Protein AF-A0AAD9K396-F1 (afdb_monomer_lite)

pLDDT: mean 89.03, std 10.52, range [45.25, 97.44]

Structure (mmCIF, N/CA/C/O backbone):
data_AF-A0AAD9K396-F1
#
_entry.id   AF-A0AAD9K396-F1
#
loop_
_atom_site.group_PDB
_atom_site.id
_atom_site.type_symbol
_atom_site.label_atom_id
_atom_site.label_alt_id
_atom_site.label_comp_id
_atom_site.label_asym_id
_atom_site.label_entity_id
_atom_site.label_seq_id
_atom_site.pdbx_PDB_ins_code
_atom_site.Cartn_x
_atom_site.Cartn_y
_atom_site.Cartn_z
_atom_site.occupancy
_atom_site.B_iso_or_equiv
_atom_site.auth_seq_id
_atom_site.auth_comp_id
_atom_site.auth_asym_id
_atom_site.auth_atom_id
_atom_site.pdbx_PDB_model_num
ATOM 1 N N . MET A 1 1 ? 18.123 -11.356 16.210 1.00 62.03 1 MET A N 1
ATOM 2 C CA . MET A 1 1 ? 17.360 -10.261 15.554 1.00 62.03 1 MET A CA 1
ATOM 3 C C . MET A 1 1 ? 16.167 -10.852 14.781 1.00 62.03 1 MET A C 1
ATOM 5 O O . MET A 1 1 ? 16.395 -11.603 13.845 1.00 62.03 1 MET A O 1
ATOM 9 N N . LYS A 1 2 ? 14.902 -10.565 15.139 1.00 87.44 2 LYS A N 1
ATOM 10 C CA . LYS A 1 2 ? 13.704 -11.157 14.485 1.00 87.44 2 LYS A CA 1
ATOM 11 C C . LYS A 1 2 ? 13.348 -10.459 13.154 1.00 87.44 2 LYS A C 1
ATOM 13 O O . LYS A 1 2 ? 12.393 -9.686 13.078 1.00 87.44 2 LYS A O 1
ATOM 18 N N . ILE A 1 3 ? 14.156 -10.677 12.109 1.00 93.69 3 ILE A N 1
ATOM 19 C CA . ILE A 1 3 ? 13.995 -10.033 10.786 1.00 93.69 3 ILE A CA 1
ATOM 20 C C . ILE A 1 3 ? 12.622 -10.342 10.172 1.00 93.69 3 ILE A C 1
ATOM 22 O O . ILE A 1 3 ? 11.937 -9.416 9.732 1.00 93.69 3 ILE A O 1
ATOM 26 N N . ALA A 1 4 ? 12.201 -11.610 10.209 1.00 95.00 4 ALA A N 1
ATOM 27 C CA . ALA A 1 4 ? 10.919 -12.052 9.663 1.00 95.00 4 ALA A CA 1
ATOM 28 C C . ALA A 1 4 ? 9.730 -11.313 10.301 1.00 95.00 4 ALA A C 1
ATOM 30 O O . ALA A 1 4 ? 8.885 -10.778 9.588 1.00 95.00 4 ALA A O 1
ATOM 31 N N . THR A 1 5 ? 9.716 -11.170 11.632 1.00 95.62 5 THR A N 1
ATOM 32 C CA . THR A 1 5 ? 8.656 -10.448 12.360 1.00 95.62 5 THR A CA 1
ATOM 33 C C . THR A 1 5 ? 8.536 -8.994 11.905 1.00 95.62 5 THR A C 1
ATOM 35 O O . THR A 1 5 ? 7.436 -8.505 11.662 1.00 95.62 5 THR A O 1
ATOM 38 N N . ARG A 1 6 ? 9.661 -8.294 11.715 1.00 94.50 6 ARG A N 1
ATOM 39 C CA . ARG A 1 6 ? 9.631 -6.905 11.228 1.00 94.50 6 ARG A CA 1
ATOM 40 C C . ARG A 1 6 ? 9.159 -6.799 9.784 1.00 94.50 6 ARG A C 1
ATOM 42 O O . ARG A 1 6 ? 8.433 -5.868 9.445 1.00 94.50 6 ARG A O 1
ATOM 49 N N . GLN A 1 7 ? 9.587 -7.718 8.920 1.00 94.81 7 GLN A N 1
ATOM 50 C CA . GLN A 1 7 ? 9.113 -7.761 7.536 1.00 94.81 7 GLN A CA 1
ATOM 51 C C . GLN A 1 7 ? 7.605 -8.015 7.484 1.00 94.81 7 GLN A C 1
ATOM 53 O O . GLN A 1 7 ? 6.913 -7.347 6.715 1.00 94.81 7 GLN A O 1
ATOM 58 N N . TYR A 1 8 ? 7.105 -8.912 8.338 1.00 96.19 8 TYR A N 1
ATOM 59 C CA . TYR A 1 8 ? 5.686 -9.216 8.466 1.00 96.19 8 TYR A CA 1
ATOM 60 C C . TYR A 1 8 ? 4.878 -7.991 8.906 1.00 96.19 8 TYR A C 1
ATOM 62 O O . TYR A 1 8 ? 3.986 -7.571 8.171 1.00 96.19 8 TYR A O 1
ATOM 70 N N . ALA A 1 9 ? 5.273 -7.325 9.996 1.00 95.25 9 ALA A N 1
ATOM 71 C CA . ALA A 1 9 ? 4.611 -6.103 10.464 1.00 95.25 9 ALA A CA 1
ATOM 72 C C . ALA A 1 9 ? 4.577 -5.001 9.381 1.00 95.25 9 ALA A C 1
ATOM 74 O O . ALA A 1 9 ? 3.545 -4.382 9.119 1.00 95.25 9 ALA A O 1
ATOM 75 N N . ARG A 1 10 ? 5.686 -4.803 8.651 1.00 95.25 10 ARG A N 1
ATOM 76 C CA . ARG A 1 10 ? 5.744 -3.862 7.514 1.00 95.25 10 ARG A CA 1
ATOM 77 C C . ARG A 1 10 ? 4.847 -4.272 6.347 1.00 95.25 10 ARG A C 1
ATOM 79 O O . ARG A 1 10 ? 4.423 -3.413 5.574 1.00 95.25 10 ARG A O 1
ATOM 86 N N . LYS A 1 11 ? 4.622 -5.571 6.145 1.00 95.31 11 LYS A N 1
ATOM 87 C CA . LYS A 1 11 ? 3.727 -6.086 5.103 1.00 95.31 11 LYS A CA 1
ATOM 88 C C . LYS A 1 11 ? 2.268 -5.871 5.499 1.00 95.31 11 LYS A C 1
ATOM 90 O O . LYS A 1 11 ? 1.513 -5.396 4.660 1.00 95.31 11 LYS A O 1
ATOM 95 N N . GLN A 1 12 ? 1.914 -6.111 6.764 1.00 95.38 12 GLN A N 1
ATOM 96 C CA . GLN A 1 12 ? 0.578 -5.839 7.303 1.00 95.38 12 GLN A CA 1
ATOM 97 C C . GLN A 1 12 ? 0.208 -4.362 7.154 1.00 95.38 12 GLN A C 1
ATOM 99 O O . GLN A 1 12 ? -0.806 -4.061 6.535 1.00 95.38 12 GLN A O 1
ATOM 104 N N . LYS A 1 13 ? 1.071 -3.435 7.600 1.00 93.19 13 LYS A N 1
ATOM 105 C CA . LYS A 1 13 ? 0.813 -1.991 7.454 1.00 93.19 13 LYS A CA 1
ATOM 106 C C . LYS A 1 13 ? 0.579 -1.592 5.992 1.00 93.19 13 LYS A C 1
ATOM 108 O O . LYS A 1 13 ? -0.386 -0.901 5.686 1.00 93.19 13 LYS A O 1
ATOM 113 N N . ARG A 1 14 ? 1.428 -2.071 5.072 1.00 92.38 14 ARG A N 1
ATOM 114 C CA . ARG A 1 14 ? 1.264 -1.817 3.628 1.00 92.38 14 ARG A CA 1
ATOM 115 C C . ARG A 1 14 ? -0.038 -2.393 3.076 1.00 92.38 14 ARG A C 1
ATOM 117 O O . ARG A 1 14 ? -0.686 -1.732 2.274 1.00 92.38 14 ARG A O 1
ATOM 124 N N . TRP A 1 15 ? -0.412 -3.600 3.494 1.00 92.00 15 TRP A N 1
ATOM 125 C CA . TRP A 1 15 ? -1.647 -4.241 3.053 1.00 92.00 15 TRP A CA 1
ATOM 126 C C . TRP A 1 15 ? -2.886 -3.496 3.556 1.00 92.00 15 TRP A C 1
ATOM 128 O O . TRP A 1 15 ? -3.760 -3.220 2.745 1.00 92.00 15 TRP A O 1
ATOM 138 N N . ILE A 1 16 ? -2.929 -3.099 4.836 1.00 90.88 16 ILE A N 1
ATOM 139 C CA . ILE A 1 16 ? -4.041 -2.328 5.423 1.00 90.88 16 ILE A CA 1
ATOM 140 C C . ILE A 1 16 ? -4.244 -1.029 4.638 1.00 90.88 16 ILE A C 1
ATOM 142 O O . ILE A 1 16 ? -5.328 -0.787 4.113 1.00 90.88 16 ILE A O 1
ATOM 146 N N . VAL A 1 17 ? -3.176 -0.244 4.461 1.00 89.88 17 VAL A N 1
ATOM 147 C CA . VAL A 1 17 ? -3.233 1.008 3.690 1.00 89.88 17 VAL A CA 1
ATOM 148 C C . VAL A 1 17 ? -3.696 0.744 2.254 1.00 89.88 17 VAL A C 1
ATOM 150 O O . VAL A 1 17 ? -4.601 1.405 1.759 1.00 89.88 17 VAL A O 1
ATOM 153 N N . SER A 1 18 ? -3.130 -0.256 1.575 1.00 88.06 18 SER A N 1
ATOM 154 C CA . SER A 1 18 ? -3.506 -0.547 0.188 1.00 88.06 18 SER A CA 1
ATOM 155 C C . SER A 1 18 ? -4.944 -1.054 0.040 1.00 88.06 18 SER A C 1
ATOM 157 O O . SER A 1 18 ? -5.573 -0.799 -0.985 1.00 88.06 18 SER A O 1
ATOM 159 N N . ARG A 1 19 ? -5.446 -1.817 1.016 1.00 87.44 19 ARG A N 1
ATOM 160 C CA . ARG A 1 19 ? -6.758 -2.470 0.969 1.00 87.44 19 ARG A CA 1
ATOM 161 C C . ARG A 1 19 ? -7.886 -1.509 1.303 1.00 87.44 19 ARG A C 1
ATOM 163 O O . ARG A 1 19 ? -8.927 -1.610 0.653 1.00 87.44 19 ARG A O 1
ATOM 170 N N . PHE A 1 20 ? -7.673 -0.652 2.303 1.00 88.75 20 PHE A N 1
ATOM 171 C CA . PHE A 1 20 ? -8.709 0.219 2.846 1.00 88.75 20 PHE A CA 1
ATOM 172 C C . PHE A 1 20 ? -8.555 1.690 2.437 1.00 88.75 20 PHE A C 1
ATOM 174 O O . PHE A 1 20 ? -9.556 2.353 2.231 1.00 88.75 20 PHE A O 1
ATOM 181 N N . LEU A 1 21 ? -7.335 2.206 2.256 1.00 88.56 21 LEU A N 1
ATOM 182 C CA . LEU A 1 21 ? -7.139 3.627 1.926 1.00 88.56 21 LEU A CA 1
ATOM 183 C C . LEU A 1 21 ? -6.861 3.885 0.443 1.00 88.56 21 LEU A C 1
ATOM 185 O O . LEU A 1 21 ? -6.957 5.022 0.019 1.00 88.56 21 LEU A O 1
ATOM 189 N N . LYS A 1 22 ? -6.488 2.870 -0.352 1.00 83.75 22 LYS A N 1
ATOM 190 C CA . LYS A 1 22 ? -6.082 3.046 -1.770 1.00 83.75 22 LYS A CA 1
ATOM 191 C C . LYS A 1 22 ? -6.946 2.301 -2.778 1.00 83.75 22 LYS A C 1
ATOM 193 O O . LYS A 1 22 ? -6.653 2.312 -3.975 1.00 83.75 22 LYS A O 1
ATOM 198 N N . ARG A 1 23 ? -7.951 1.547 -2.336 1.00 73.00 23 ARG A N 1
ATOM 199 C CA . ARG A 1 23 ? -8.727 0.706 -3.251 1.00 73.00 23 ARG A CA 1
ATOM 200 C C . ARG A 1 23 ? -9.810 1.535 -3.935 1.00 73.00 23 ARG A C 1
ATOM 202 O O . ARG A 1 23 ? -10.563 2.235 -3.277 1.00 73.00 23 ARG A O 1
ATOM 209 N N . ARG A 1 24 ? -9.922 1.389 -5.258 1.00 61.47 24 ARG A N 1
ATOM 210 C CA . ARG A 1 24 ? -11.052 1.910 -6.034 1.00 61.47 24 A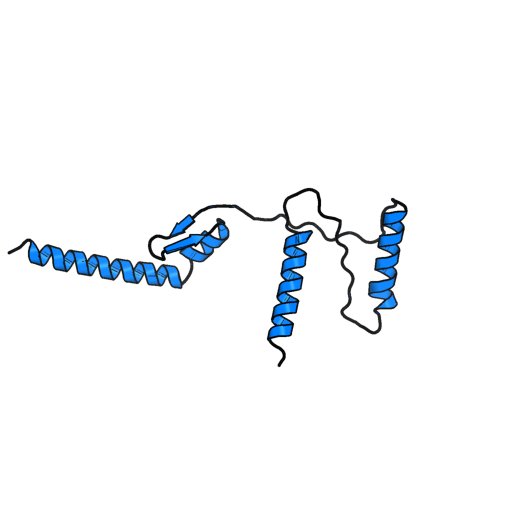RG A CA 1
ATOM 211 C C . ARG A 1 24 ? -12.286 1.032 -5.797 1.00 61.47 24 ARG A C 1
ATOM 213 O O . ARG A 1 24 ? -12.221 -0.178 -6.018 1.00 61.47 24 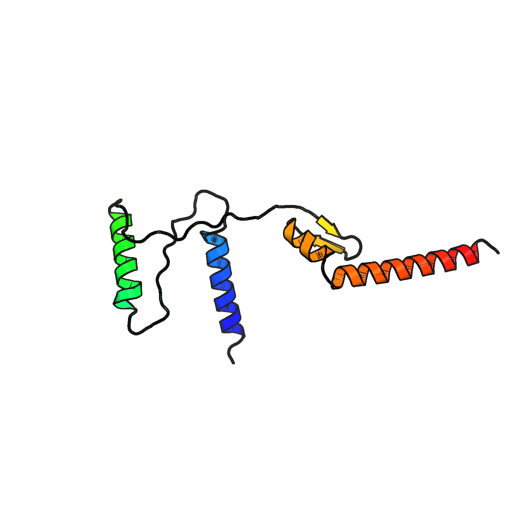ARG A O 1
ATOM 220 N N . GLY A 1 25 ? -13.380 1.636 -5.337 1.00 62.78 25 GLY A N 1
ATOM 221 C CA . GLY A 1 25 ? -14.681 0.987 -5.143 1.00 62.78 25 GLY A CA 1
ATOM 222 C C . GLY A 1 25 ? -15.366 1.411 -3.841 1.00 62.78 25 GLY A C 1
ATOM 223 O O . GLY A 1 25 ? -14.719 1.490 -2.804 1.00 62.78 25 GLY A O 1
ATOM 224 N N . GLY A 1 26 ? -16.676 1.660 -3.897 1.00 65.56 26 GLY A N 1
ATOM 225 C CA . GLY A 1 26 ? -17.453 2.294 -2.820 1.00 65.56 26 GLY A CA 1
ATOM 226 C C . GLY A 1 26 ? -17.845 1.411 -1.631 1.00 65.56 26 GLY A C 1
ATOM 227 O O . GLY A 1 26 ? -18.687 1.821 -0.846 1.00 65.56 26 GLY A O 1
ATOM 228 N N . ASN A 1 27 ? -17.277 0.210 -1.483 1.00 74.19 27 ASN A N 1
ATOM 229 C CA . ASN A 1 27 ? -17.599 -0.693 -0.369 1.00 74.19 27 ASN A CA 1
ATOM 230 C C . ASN A 1 27 ? -16.390 -0.902 0.551 1.00 74.19 27 ASN A C 1
ATOM 232 O O . ASN A 1 27 ? -15.893 -2.019 0.728 1.00 74.19 27 ASN A O 1
ATOM 236 N N . VAL A 1 28 ? -15.850 0.204 1.056 1.00 82.81 28 VAL A N 1
ATOM 237 C CA . VAL A 1 28 ? -14.768 0.198 2.037 1.00 82.81 28 VAL A CA 1
ATOM 238 C C . VAL A 1 28 ? -15.231 1.005 3.246 1.00 82.81 28 VAL A C 1
ATOM 240 O O . VAL A 1 28 ? -15.632 2.154 3.065 1.00 82.81 28 VAL A O 1
ATOM 243 N N . PRO A 1 29 ? -15.214 0.427 4.459 1.00 85.00 29 PRO A N 1
ATOM 244 C CA . PRO A 1 29 ? -15.635 1.153 5.646 1.00 85.00 29 PRO A CA 1
ATOM 245 C C . PRO A 1 29 ? -14.659 2.299 5.955 1.00 85.00 29 PRO A C 1
ATOM 247 O O . PRO A 1 29 ? -13.463 2.171 5.661 1.00 85.00 29 PRO A O 1
ATOM 250 N N . PRO A 1 30 ? -15.132 3.386 6.589 1.00 88.19 30 PRO A N 1
ATOM 251 C CA . PRO A 1 30 ? -14.256 4.411 7.141 1.00 88.19 30 PRO A CA 1
ATOM 252 C C . PRO A 1 30 ? -13.227 3.782 8.088 1.00 88.19 30 PRO A C 1
ATOM 254 O O . PRO A 1 30 ? -13.562 2.938 8.920 1.00 88.19 30 PRO A O 1
ATOM 257 N N . VAL A 1 31 ? -11.960 4.170 7.950 1.00 91.31 31 VAL A N 1
ATOM 258 C CA . VAL A 1 31 ? -10.870 3.659 8.790 1.00 91.31 31 VAL A CA 1
ATOM 259 C C . VAL A 1 31 ? -10.436 4.747 9.745 1.00 91.31 31 VAL A C 1
ATOM 261 O O . VAL A 1 31 ? -10.025 5.806 9.298 1.00 91.31 31 VAL A O 1
ATOM 264 N N . TYR A 1 32 ? -10.438 4.470 11.041 1.00 93.00 32 TYR A N 1
ATOM 265 C CA . TYR A 1 32 ? -9.967 5.404 12.060 1.00 93.00 32 TYR A CA 1
ATOM 266 C C . TYR A 1 32 ? -8.594 4.971 12.572 1.00 93.00 32 TYR A C 1
ATOM 268 O O . TYR A 1 32 ? -8.349 3.782 12.793 1.00 93.00 32 TYR A O 1
ATOM 276 N N . ALA A 1 33 ? -7.682 5.928 12.733 1.00 92.44 33 ALA A N 1
ATOM 277 C CA . ALA A 1 33 ? -6.389 5.678 13.356 1.00 92.44 33 ALA A CA 1
ATOM 278 C C . ALA A 1 33 ? -6.474 5.902 14.866 1.00 92.44 33 ALA A C 1
ATOM 280 O O . ALA A 1 33 ? -7.048 6.886 15.319 1.00 92.44 33 ALA A O 1
ATOM 281 N N . VAL A 1 34 ? -5.842 5.007 15.617 1.00 92.38 34 VAL A N 1
ATOM 282 C CA . VAL A 1 34 ? -5.627 5.103 17.065 1.00 92.38 34 VAL A CA 1
ATOM 283 C C . VAL A 1 34 ? -4.137 4.907 17.334 1.00 92.38 34 VAL A C 1
ATOM 285 O O . VAL A 1 34 ? -3.495 4.092 16.658 1.00 92.38 34 VAL A O 1
ATOM 288 N N . ASP A 1 35 ? -3.565 5.668 18.268 1.00 90.06 35 ASP A N 1
ATOM 289 C CA . ASP A 1 35 ? -2.135 5.578 18.576 1.00 90.06 35 ASP A CA 1
ATOM 290 C C . ASP A 1 35 ? -1.882 4.523 19.655 1.00 90.06 35 ASP A C 1
ATOM 292 O O . ASP A 1 35 ? -2.209 4.698 20.820 1.00 90.06 35 ASP A O 1
ATOM 296 N N . GLY A 1 36 ? -1.302 3.395 19.243 1.00 90.69 36 GLY A N 1
ATOM 297 C CA . GLY A 1 36 ? -0.921 2.297 20.134 1.00 90.69 36 GLY A CA 1
ATOM 298 C C . GLY A 1 36 ? 0.567 2.267 20.485 1.00 90.69 36 GLY A C 1
ATOM 299 O O . GLY A 1 36 ? 1.079 1.194 20.814 1.00 90.69 36 GLY A O 1
ATOM 300 N N . SER A 1 37 ? 1.294 3.377 20.323 1.00 92.44 37 SER A N 1
ATOM 301 C CA . SER A 1 37 ? 2.746 3.419 20.539 1.00 92.44 37 SER A CA 1
ATOM 302 C C . SER A 1 37 ? 3.125 3.256 22.014 1.00 92.44 37 SER A C 1
ATOM 304 O O . SER A 1 37 ? 4.074 2.527 22.321 1.00 92.44 37 SER A O 1
ATOM 306 N N . ASP A 1 38 ? 2.371 3.884 22.921 1.00 94.00 38 ASP A N 1
ATOM 307 C CA . ASP A 1 38 ? 2.567 3.788 24.367 1.00 94.00 38 ASP A CA 1
ATOM 308 C C . ASP A 1 38 ? 1.566 2.809 25.000 1.00 94.00 38 ASP A C 1
ATOM 310 O O . ASP A 1 38 ? 0.353 3.005 24.994 1.00 94.00 38 ASP A O 1
ATOM 314 N N . LYS A 1 39 ? 2.086 1.729 25.589 1.00 92.88 39 LYS A N 1
ATOM 315 C CA . LYS A 1 39 ? 1.258 0.704 26.241 1.00 92.88 39 LYS A CA 1
ATOM 316 C C . LYS A 1 39 ? 0.630 1.189 27.542 1.00 92.88 39 LYS A C 1
ATOM 318 O O . LYS A 1 39 ? -0.407 0.662 27.933 1.00 92.88 39 LYS A O 1
ATOM 323 N N . SER A 1 40 ? 1.274 2.131 28.229 1.00 96.12 40 SER A N 1
ATOM 324 C CA . SER A 1 40 ? 0.800 2.626 29.523 1.00 96.12 40 SER A CA 1
ATOM 325 C C . SER A 1 40 ? -0.465 3.470 29.380 1.00 96.12 40 SER A C 1
ATOM 327 O O . SER A 1 40 ? -1.313 3.445 30.265 1.00 96.12 40 SER A O 1
ATOM 329 N N . ARG A 1 41 ? -0.626 4.126 28.224 1.00 94.25 41 ARG A N 1
ATOM 330 C CA . ARG A 1 41 ? -1.739 5.026 27.891 1.00 94.25 41 ARG A CA 1
ATOM 331 C C . ARG A 1 41 ? -2.771 4.390 26.958 1.00 94.25 41 ARG A C 1
ATOM 333 O O . ARG A 1 41 ? -3.595 5.075 26.364 1.00 94.25 41 ARG A O 1
ATOM 340 N N . TRP A 1 42 ? -2.751 3.061 26.826 1.00 94.69 42 TRP A N 1
ATOM 341 C CA . TRP A 1 42 ? -3.648 2.314 25.936 1.00 94.69 42 TRP A CA 1
ATOM 342 C C . TRP A 1 42 ? -5.131 2.597 26.202 1.00 94.69 42 TRP A C 1
ATOM 344 O O . TRP A 1 42 ? -5.941 2.661 25.274 1.00 94.69 42 TRP A O 1
ATOM 354 N N . LYS A 1 43 ? -5.502 2.738 27.479 1.00 94.69 43 LYS A N 1
ATOM 355 C CA . LYS A 1 43 ? -6.894 2.961 27.860 1.00 94.69 43 LYS A CA 1
ATOM 356 C C . LYS A 1 43 ? -7.388 4.298 27.308 1.00 94.69 43 LYS A C 1
ATOM 358 O O . LYS A 1 43 ? -8.467 4.344 26.725 1.00 94.69 43 LYS A O 1
ATOM 363 N N . GLU A 1 44 ? -6.584 5.344 27.446 1.00 94.62 44 GLU A N 1
ATOM 364 C CA . GLU A 1 44 ? -6.919 6.707 27.048 1.00 94.62 44 GLU A CA 1
ATOM 365 C C . GLU A 1 44 ? -6.731 6.948 25.542 1.00 94.62 44 GLU A C 1
ATOM 367 O O . GLU A 1 44 ? -7.560 7.611 24.931 1.00 94.62 44 GLU A O 1
ATOM 372 N N . GLU A 1 45 ? -5.672 6.413 24.927 1.00 93.00 45 GLU A N 1
ATOM 373 C CA . GLU A 1 45 ? -5.305 6.717 23.530 1.00 93.00 45 GLU A CA 1
ATOM 374 C C . GLU A 1 45 ? -5.880 5.738 22.499 1.00 93.00 45 GLU A C 1
ATOM 376 O O . GLU A 1 45 ? -5.927 6.052 21.307 1.00 93.00 45 GLU A O 1
ATOM 381 N N . VAL A 1 46 ? -6.337 4.558 22.933 1.00 94.81 46 VAL A N 1
ATOM 382 C CA . VAL A 1 46 ? -6.869 3.531 22.025 1.00 94.81 46 VAL A CA 1
ATOM 383 C C . VAL A 1 46 ? -8.270 3.088 22.406 1.00 94.81 46 VAL A C 1
ATOM 385 O O . VAL A 1 46 ? -9.173 3.155 21.574 1.00 94.81 46 VAL A O 1
ATOM 388 N N . PHE A 1 47 ? -8.468 2.625 23.641 1.00 95.44 47 PHE A N 1
ATOM 389 C CA . PHE A 1 47 ? -9.742 2.022 24.033 1.00 95.44 47 PHE A CA 1
ATOM 390 C C . PHE A 1 47 ? -10.885 3.041 24.068 1.00 95.44 47 PHE A C 1
ATOM 392 O O . PHE A 1 47 ? -11.923 2.797 23.456 1.00 95.44 47 PHE A O 1
ATOM 399 N N . VAL A 1 48 ? -10.696 4.176 24.751 1.00 94.38 48 VAL A N 1
ATOM 400 C CA . VAL A 1 48 ? -11.719 5.230 24.843 1.00 94.38 48 VAL A CA 1
ATOM 401 C C . VAL A 1 48 ? -12.103 5.762 23.451 1.00 94.38 48 VAL A C 1
ATOM 403 O O . VAL A 1 48 ? -13.284 5.651 23.115 1.00 94.38 48 VAL A O 1
ATOM 406 N N . PRO A 1 49 ? -11.157 6.194 22.588 1.00 94.75 49 PRO A N 1
ATOM 407 C CA . PRO A 1 49 ? -11.485 6.637 21.233 1.00 94.75 49 PRO A CA 1
ATOM 408 C C . PRO A 1 49 ? -12.228 5.581 20.410 1.00 94.75 49 PRO A C 1
ATOM 410 O O . PRO A 1 49 ? -13.209 5.889 19.739 1.00 94.75 49 PRO A O 1
ATOM 413 N N . ALA A 1 50 ? -11.804 4.314 20.473 1.00 94.50 50 ALA A N 1
ATOM 414 C CA . ALA A 1 50 ? -12.447 3.240 19.717 1.00 94.50 50 ALA A CA 1
ATOM 415 C C . ALA A 1 50 ? -13.900 2.995 20.162 1.00 94.50 50 ALA A C 1
ATOM 417 O O . ALA A 1 50 ? -14.775 2.790 19.318 1.00 94.50 50 ALA A O 1
ATOM 418 N N . CYS A 1 51 ? -14.164 3.034 21.470 1.00 95.25 51 CYS A N 1
ATOM 419 C CA . CYS A 1 51 ? -15.513 2.903 22.018 1.00 95.25 51 CYS A CA 1
ATOM 420 C C . CYS A 1 51 ? -16.412 4.076 21.611 1.00 95.25 51 CYS A C 1
ATOM 422 O O . CYS A 1 51 ? -17.559 3.847 21.235 1.00 95.25 51 CYS A O 1
ATOM 424 N N . GLU A 1 52 ? -15.902 5.308 21.645 1.00 94.62 52 GLU A N 1
ATOM 425 C CA . GLU A 1 52 ? -16.655 6.496 21.226 1.00 94.62 52 GLU A CA 1
ATOM 426 C C . GLU A 1 52 ? -17.002 6.452 19.735 1.00 94.62 52 GLU A C 1
ATOM 428 O O . GLU A 1 52 ? -18.160 6.652 19.370 1.00 94.62 52 GLU A O 1
ATOM 433 N N . ILE A 1 53 ? -16.043 6.086 18.877 1.00 94.38 53 ILE A N 1
ATOM 434 C CA . ILE A 1 53 ? -16.279 5.897 17.437 1.00 94.38 53 ILE A CA 1
ATOM 435 C C . ILE A 1 53 ? -17.385 4.861 17.198 1.00 94.38 53 ILE A C 1
ATOM 437 O O . ILE A 1 53 ? -18.300 5.101 16.410 1.00 94.38 53 ILE A O 1
ATOM 441 N N . LEU A 1 54 ? -17.323 3.711 17.879 1.00 94.06 54 LEU A N 1
ATOM 442 C CA . LEU A 1 54 ? -18.329 2.654 17.741 1.00 94.06 54 LEU A CA 1
ATOM 443 C C . LEU A 1 54 ? -19.703 3.089 18.246 1.00 94.06 54 LEU A C 1
ATOM 445 O O . LEU A 1 54 ? -20.708 2.779 17.608 1.00 94.06 54 LEU A O 1
ATOM 449 N N . LYS A 1 55 ? -19.753 3.812 19.367 1.00 95.12 55 LYS A N 1
ATOM 450 C CA . LYS A 1 55 ? -20.997 4.343 19.920 1.00 95.12 55 LYS A CA 1
ATOM 451 C C . LYS A 1 55 ? -21.675 5.275 18.918 1.00 95.12 55 LYS A C 1
ATOM 453 O O . LYS A 1 55 ? -22.825 5.038 18.560 1.00 95.12 55 LYS A O 1
ATOM 458 N N . HIS A 1 56 ? -20.938 6.252 18.392 1.00 94.00 56 HIS A N 1
ATOM 459 C CA . HIS A 1 56 ? -21.466 7.180 17.396 1.00 94.00 56 HIS A CA 1
ATOM 460 C C . HIS A 1 56 ? -21.901 6.477 16.106 1.00 94.00 56 HIS A C 1
ATOM 462 O O . HIS A 1 56 ? -22.940 6.826 15.548 1.00 94.00 56 HIS A O 1
ATOM 468 N N . TYR A 1 57 ? -21.163 5.447 15.675 1.00 91.62 57 TYR A N 1
ATOM 469 C CA . TYR A 1 57 ? -21.524 4.628 14.518 1.00 91.62 57 TYR A CA 1
ATOM 470 C C . TYR A 1 57 ? -22.851 3.878 14.711 1.00 91.62 57 TYR A C 1
ATOM 472 O O . TYR A 1 57 ? -23.676 3.860 13.801 1.00 91.62 57 TYR A O 1
ATOM 480 N N . ILE A 1 58 ? -23.075 3.280 15.887 1.00 94.19 58 ILE A N 1
ATOM 481 C CA . ILE A 1 58 ? -24.325 2.570 16.212 1.00 94.19 58 ILE A CA 1
ATOM 482 C C . ILE A 1 58 ? -25.500 3.551 16.325 1.00 94.19 58 ILE A C 1
ATOM 484 O O . ILE A 1 58 ? -26.598 3.250 15.865 1.00 94.19 58 ILE A O 1
ATOM 488 N N . GLU A 1 59 ? -25.267 4.722 16.919 1.00 94.56 59 GLU A N 1
ATOM 489 C CA . GLU A 1 59 ? -26.277 5.772 17.110 1.00 94.56 59 GLU A CA 1
ATOM 490 C C . GLU A 1 59 ? -26.577 6.563 15.820 1.00 94.56 59 GLU A C 1
ATOM 492 O O . GLU A 1 59 ? -27.544 7.319 15.775 1.00 94.56 59 GLU A O 1
ATOM 497 N N . GLY A 1 60 ? -25.775 6.394 14.761 1.00 90.44 60 GLY A N 1
ATOM 498 C CA . GLY A 1 60 ? -25.920 7.131 13.500 1.00 90.44 60 GLY A CA 1
ATOM 499 C C . GLY A 1 60 ? -25.539 8.614 13.599 1.00 90.44 60 GLY A C 1
ATOM 500 O O . GLY A 1 60 ? -25.939 9.411 12.754 1.00 90.44 60 GLY A O 1
ATOM 501 N N . THR A 1 61 ? -24.785 8.988 14.632 1.00 91.62 61 THR A N 1
ATOM 502 C CA . THR A 1 61 ? -24.313 10.360 14.882 1.00 91.62 61 THR A CA 1
ATOM 503 C C . THR A 1 61 ? -22.889 10.570 14.364 1.00 91.62 61 THR A C 1
ATOM 505 O O . THR A 1 61 ? -22.135 9.612 14.186 1.00 91.62 61 THR A O 1
ATOM 508 N N . GLU A 1 62 ? -22.489 11.823 14.141 1.00 87.69 62 GLU A N 1
ATOM 509 C CA . GLU A 1 62 ? -21.110 12.137 13.761 1.00 87.69 62 GLU A CA 1
ATOM 510 C C . GLU A 1 62 ? -20.137 11.884 14.921 1.00 87.69 62 GLU A C 1
ATOM 512 O O . GLU A 1 62 ? -20.348 12.328 16.048 1.00 87.69 62 GLU A O 1
ATOM 517 N N . SER A 1 63 ? -19.052 11.166 14.627 1.00 88.81 63 SER A N 1
ATOM 518 C CA . SER A 1 63 ? -17.969 10.915 15.579 1.00 88.81 63 SER A CA 1
ATOM 519 C C . SER A 1 63 ? -17.061 12.150 15.706 1.00 88.81 63 SER A C 1
ATOM 521 O O . SER A 1 63 ? -16.719 12.750 14.684 1.00 88.81 63 SER A O 1
ATOM 523 N N . PRO A 1 64 ? -16.570 12.489 16.917 1.00 88.94 64 PRO A N 1
ATOM 524 C CA . PRO A 1 64 ? -15.588 13.560 17.110 1.00 88.94 64 PRO A CA 1
ATOM 525 C C . PRO A 1 64 ? -14.233 13.234 16.462 1.00 88.94 64 PRO A C 1
ATOM 527 O O . PRO A 1 64 ? -13.447 14.129 16.151 1.00 88.94 64 PRO A O 1
ATOM 530 N N . TYR A 1 65 ? -13.957 11.950 16.222 1.00 91.12 65 TYR A N 1
ATOM 531 C CA . TYR A 1 65 ? -12.783 11.490 15.490 1.00 91.12 65 TYR A CA 1
ATOM 532 C C . TYR A 1 65 ? -13.070 11.428 13.999 1.00 91.12 65 TYR A C 1
ATOM 534 O O . TYR A 1 65 ? -14.106 10.909 13.582 1.00 91.12 65 TYR A O 1
ATOM 542 N N . GLN A 1 66 ? -12.109 11.896 13.206 1.00 90.62 66 GLN A N 1
ATOM 543 C CA . GLN A 1 66 ? -12.180 11.871 11.751 1.00 90.62 66 GLN A CA 1
ATOM 544 C C . GLN A 1 66 ? -11.578 10.573 11.198 1.00 90.62 66 GLN A C 1
ATOM 546 O O . GLN A 1 66 ? -10.522 10.133 11.671 1.00 90.62 66 GLN A O 1
ATOM 551 N N . PRO A 1 67 ? -12.214 9.948 10.193 1.00 91.75 67 PRO A N 1
ATOM 552 C CA . PRO A 1 67 ? -11.615 8.823 9.502 1.00 91.75 67 PRO A CA 1
ATOM 553 C C . PRO A 1 67 ? -10.375 9.279 8.726 1.00 91.75 67 PRO A C 1
ATOM 555 O O . PRO A 1 67 ? -10.251 10.426 8.297 1.00 91.75 67 PRO A O 1
ATOM 558 N N . LEU A 1 68 ? -9.447 8.351 8.522 1.00 90.94 68 LEU A N 1
ATOM 559 C CA . LEU A 1 68 ? -8.284 8.550 7.678 1.00 90.94 68 LEU A CA 1
ATOM 560 C C . LEU A 1 68 ? -8.723 8.897 6.251 1.00 90.94 68 LEU A C 1
ATOM 562 O O . LEU A 1 68 ? -9.606 8.227 5.701 1.00 90.94 68 LEU A O 1
ATOM 566 N N . PRO A 1 69 ? -8.073 9.890 5.622 1.00 87.88 69 PRO A N 1
ATOM 567 C CA . PRO A 1 69 ? -8.370 10.237 4.247 1.00 87.88 69 PRO A CA 1
ATOM 568 C C . PRO A 1 69 ? -8.059 9.049 3.337 1.00 87.88 69 PRO A C 1
ATOM 570 O O . PRO A 1 69 ? -7.042 8.363 3.485 1.00 87.88 69 PRO A O 1
ATOM 573 N N . THR A 1 70 ? -8.944 8.819 2.372 1.00 85.19 70 THR A N 1
ATOM 574 C CA . THR A 1 70 ? -8.660 7.885 1.283 1.00 85.19 70 THR A CA 1
ATOM 575 C C . THR A 1 70 ? -7.588 8.518 0.400 1.00 85.19 70 THR A C 1
ATOM 577 O O . THR A 1 70 ? -7.708 9.672 -0.004 1.00 85.19 70 THR A O 1
ATOM 580 N N . GLU A 1 71 ? -6.518 7.782 0.116 1.00 80.31 71 GLU A N 1
ATOM 581 C CA . GLU A 1 71 ? -5.494 8.212 -0.827 1.00 80.31 71 GLU A CA 1
ATOM 582 C C . GLU A 1 71 ? -5.953 7.872 -2.247 1.00 80.31 71 GLU A C 1
ATOM 584 O O . GLU A 1 71 ? -6.267 6.715 -2.557 1.00 80.31 71 GLU A O 1
ATOM 589 N N . GLU A 1 72 ? -5.929 8.860 -3.141 1.00 71.88 72 GLU A N 1
ATOM 590 C CA . GLU A 1 72 ? -6.117 8.591 -4.560 1.00 71.88 72 GLU A CA 1
ATOM 591 C C . GLU A 1 72 ? -5.035 7.632 -5.055 1.00 71.88 72 GLU A C 1
ATOM 593 O O . GLU A 1 72 ? -3.824 7.838 -4.930 1.00 71.88 72 GLU A O 1
ATOM 598 N N . SER A 1 73 ? -5.493 6.517 -5.610 1.00 71.12 73 SER A N 1
ATOM 599 C CA . SER A 1 73 ? -4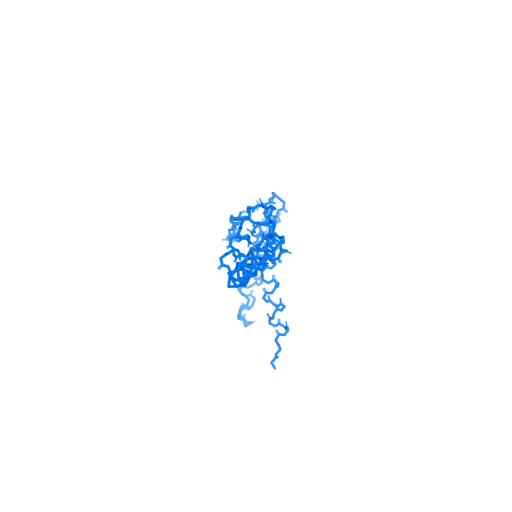.602 5.531 -6.185 1.00 71.12 73 SER A CA 1
ATOM 600 C C . SER A 1 73 ? -4.199 5.968 -7.585 1.00 71.12 73 SER A C 1
ATOM 602 O O . SER A 1 73 ? -5.009 5.894 -8.509 1.00 71.12 73 SER A O 1
ATOM 604 N N . ASN A 1 74 ? -2.920 6.316 -7.762 1.00 72.94 74 ASN A N 1
ATOM 605 C CA . ASN A 1 74 ? -2.262 6.484 -9.072 1.00 72.94 74 ASN A CA 1
ATOM 606 C C . ASN A 1 74 ? -2.051 5.132 -9.788 1.00 72.94 74 ASN A C 1
ATOM 608 O O . ASN A 1 74 ? -1.006 4.871 -10.389 1.00 72.94 74 ASN A O 1
ATOM 612 N N . TYR A 1 75 ? -2.998 4.208 -9.628 1.00 80.56 75 TYR A N 1
ATOM 613 C CA . TYR A 1 75 ? -2.983 2.915 -10.284 1.00 80.56 75 TYR A CA 1
ATOM 614 C C . TYR A 1 75 ? -3.462 3.087 -11.723 1.00 80.56 75 TYR A C 1
ATOM 616 O O . TYR A 1 75 ? -4.658 3.199 -11.995 1.00 80.56 75 TYR A O 1
ATOM 624 N N . GLU A 1 76 ? -2.496 3.090 -12.633 1.00 88.38 76 GLU A N 1
ATOM 625 C CA . GLU A 1 76 ? -2.713 3.110 -14.074 1.00 88.38 76 GLU A CA 1
ATOM 626 C C . GLU A 1 76 ? -2.405 1.716 -14.638 1.00 88.38 76 GLU A C 1
ATOM 628 O O . GLU A 1 76 ? -1.222 1.351 -14.750 1.00 88.38 76 GLU A O 1
ATOM 633 N N . PRO A 1 77 ? -3.438 0.900 -14.933 1.00 89.12 77 PRO A N 1
ATOM 634 C CA . PRO A 1 77 ? -3.240 -0.424 -15.501 1.00 89.12 77 PRO A CA 1
ATOM 635 C C . PRO A 1 77 ? -2.666 -0.295 -16.912 1.00 89.12 77 PRO A C 1
ATOM 637 O O . PRO A 1 77 ? -3.174 0.458 -17.737 1.00 89.12 77 PRO A O 1
ATOM 640 N N . ALA A 1 78 ? -1.604 -1.041 -17.193 1.00 93.06 78 ALA A N 1
ATOM 641 C CA . ALA A 1 78 ? -1.018 -1.119 -18.522 1.00 93.06 78 ALA A CA 1
ATOM 642 C C . ALA A 1 78 ? -0.262 -2.433 -18.677 1.00 93.06 78 ALA A C 1
ATOM 644 O O . ALA A 1 78 ? 0.671 -2.715 -17.925 1.00 93.06 78 ALA A O 1
ATOM 645 N N . TYR A 1 79 ? -0.637 -3.215 -19.681 1.00 96.88 79 TYR A N 1
ATOM 646 C CA . TYR A 1 79 ? 0.085 -4.426 -20.031 1.00 96.88 79 TYR A CA 1
ATOM 647 C C . TYR A 1 79 ? 1.278 -4.058 -20.915 1.00 96.88 79 TYR A C 1
ATOM 649 O O . TYR A 1 79 ? 1.106 -3.711 -22.079 1.00 96.88 79 TYR A O 1
ATOM 657 N N . ASN A 1 80 ? 2.489 -4.122 -20.363 1.00 96.31 80 ASN A N 1
ATOM 658 C CA . ASN A 1 80 ? 3.716 -3.870 -21.118 1.00 96.31 80 ASN A CA 1
ATOM 659 C C . ASN A 1 80 ? 4.631 -5.089 -21.049 1.00 96.31 80 ASN A C 1
ATOM 661 O O . ASN A 1 80 ? 4.864 -5.633 -19.967 1.00 96.31 80 ASN A O 1
ATOM 665 N N . LYS A 1 81 ? 5.192 -5.483 -22.193 1.00 97.38 81 LYS A N 1
ATOM 666 C CA . LYS A 1 81 ? 6.191 -6.547 -22.300 1.00 97.38 81 LYS A CA 1
ATOM 667 C C . LYS A 1 81 ? 7.510 -5.953 -22.782 1.00 97.38 81 LYS A C 1
ATOM 669 O O . LYS A 1 81 ? 7.548 -5.229 -23.768 1.00 97.38 81 LYS A O 1
ATOM 674 N N . CYS A 1 82 ? 8.601 -6.265 -22.088 1.00 97.25 82 CYS A N 1
ATOM 675 C CA . CYS A 1 82 ? 9.948 -5.960 -22.556 1.00 97.25 82 CYS A CA 1
ATOM 676 C C . CYS A 1 82 ? 10.541 -7.192 -23.231 1.00 97.25 82 CYS A C 1
ATOM 678 O O . CYS A 1 82 ? 10.858 -8.161 -22.540 1.00 97.25 82 CYS A O 1
ATOM 680 N N . ASP A 1 83 ? 10.778 -7.132 -24.538 1.00 95.88 83 ASP A N 1
ATOM 681 C CA . ASP A 1 83 ? 11.343 -8.265 -25.281 1.00 95.88 83 ASP A CA 1
ATOM 682 C C . ASP A 1 83 ? 12.822 -8.519 -24.949 1.00 95.88 83 ASP A C 1
ATOM 684 O O . ASP A 1 83 ? 13.267 -9.660 -24.908 1.00 95.88 83 ASP A O 1
ATOM 688 N N . ILE A 1 84 ? 13.576 -7.478 -24.576 1.00 95.00 84 ILE A N 1
ATOM 689 C CA . ILE A 1 84 ? 15.005 -7.588 -24.220 1.00 95.00 84 ILE A CA 1
ATOM 690 C C . ILE A 1 84 ? 15.209 -8.315 -22.880 1.00 95.00 84 ILE A C 1
ATOM 692 O O . ILE A 1 84 ? 16.231 -8.964 -22.654 1.00 95.00 84 ILE A O 1
ATOM 696 N N . CYS A 1 85 ? 14.273 -8.154 -21.942 1.00 95.31 85 CYS A N 1
ATOM 697 C CA . CYS A 1 85 ? 14.346 -8.756 -20.608 1.00 95.31 85 CYS A CA 1
ATOM 698 C C . CYS A 1 85 ? 13.369 -9.920 -20.410 1.00 95.31 85 CYS A C 1
ATOM 700 O O . CYS A 1 85 ? 13.451 -10.577 -19.374 1.00 95.31 85 CYS A O 1
ATOM 702 N N . ASN A 1 86 ? 12.451 -10.140 -21.356 1.00 94.88 86 ASN A N 1
ATOM 703 C CA . ASN A 1 86 ? 11.301 -11.035 -21.251 1.00 94.88 86 ASN A CA 1
ATOM 704 C C . ASN A 1 86 ? 10.501 -10.841 -19.944 1.00 94.88 86 ASN A C 1
ATOM 706 O O . ASN A 1 86 ? 10.172 -11.795 -19.241 1.00 94.88 86 ASN A O 1
ATOM 710 N N . VAL A 1 87 ? 10.242 -9.579 -19.581 1.00 95.25 87 VAL A N 1
ATOM 711 C CA . VAL A 1 87 ? 9.481 -9.198 -18.377 1.00 95.25 87 VAL A CA 1
ATOM 712 C C . VAL A 1 87 ? 8.159 -8.576 -18.797 1.00 95.25 87 VAL A C 1
ATOM 714 O O . VAL A 1 87 ? 8.143 -7.696 -19.656 1.00 95.25 87 VAL A O 1
ATOM 717 N N . VAL A 1 88 ? 7.074 -8.997 -18.149 1.00 96.75 88 VAL A N 1
ATOM 718 C CA . VAL A 1 88 ? 5.744 -8.394 -18.278 1.00 96.75 88 VAL A CA 1
ATOM 719 C C . VAL A 1 88 ? 5.445 -7.573 -17.026 1.00 96.75 88 VAL A C 1
ATOM 721 O O . VAL A 1 88 ? 5.670 -8.032 -15.907 1.00 96.75 88 VAL A O 1
ATOM 724 N N . THR A 1 89 ? 4.943 -6.358 -17.213 1.00 96.12 89 THR A N 1
ATOM 725 C CA . THR A 1 89 ? 4.467 -5.465 -16.147 1.00 96.12 89 THR A CA 1
ATOM 726 C C . THR A 1 89 ? 3.006 -5.112 -16.390 1.00 96.12 89 THR A C 1
ATOM 728 O O . THR A 1 89 ? 2.602 -5.010 -17.548 1.00 96.12 89 THR A O 1
ATOM 731 N N . LEU A 1 90 ? 2.235 -4.909 -15.319 1.00 94.94 90 LEU A N 1
ATOM 732 C CA . LEU A 1 90 ? 0.783 -4.691 -15.393 1.00 94.94 90 LEU A CA 1
ATOM 733 C C . LEU A 1 90 ? 0.371 -3.244 -15.105 1.00 94.94 90 LEU A C 1
ATOM 735 O O . LEU A 1 90 ? -0.816 -2.920 -15.144 1.00 94.94 90 LEU A O 1
ATOM 739 N N . THR A 1 91 ? 1.331 -2.367 -14.819 1.00 93.31 91 THR A N 1
ATOM 740 C CA . THR A 1 91 ? 1.082 -0.944 -14.580 1.00 93.31 91 THR A CA 1
ATOM 741 C C . THR A 1 91 ? 2.091 -0.062 -15.303 1.00 93.31 91 THR A C 1
ATOM 743 O O . THR A 1 91 ? 3.250 -0.443 -15.500 1.00 93.31 91 THR A O 1
ATOM 746 N N . VAL A 1 92 ? 1.676 1.166 -15.636 1.00 94.12 92 VAL A N 1
ATOM 747 C CA . VAL A 1 92 ? 2.556 2.186 -16.238 1.00 94.12 92 VAL A CA 1
ATOM 748 C C . VAL A 1 92 ? 3.755 2.462 -15.331 1.00 94.12 92 VAL A C 1
ATOM 750 O O . VAL A 1 92 ? 4.899 2.541 -15.783 1.00 94.12 92 VAL A O 1
ATOM 753 N N . ARG A 1 93 ? 3.520 2.552 -14.019 1.00 93.56 93 ARG A N 1
ATOM 754 C CA . ARG A 1 93 ? 4.574 2.802 -13.033 1.00 93.56 93 ARG A CA 1
ATOM 755 C C . ARG A 1 93 ? 5.627 1.693 -13.015 1.00 93.56 93 ARG A C 1
ATOM 757 O O . ARG A 1 93 ? 6.820 1.995 -13.005 1.00 93.56 93 ARG A O 1
ATOM 764 N N . GLU A 1 94 ? 5.210 0.429 -12.993 1.00 94.94 94 GLU A N 1
ATOM 765 C CA . GLU A 1 94 ? 6.136 -0.710 -13.021 1.00 94.94 94 GLU A CA 1
ATOM 766 C C . GLU A 1 94 ? 6.955 -0.729 -14.309 1.00 94.94 94 GLU A C 1
ATOM 768 O O . GLU A 1 94 ? 8.169 -0.934 -14.252 1.00 94.94 94 GLU A O 1
ATOM 773 N N . TRP A 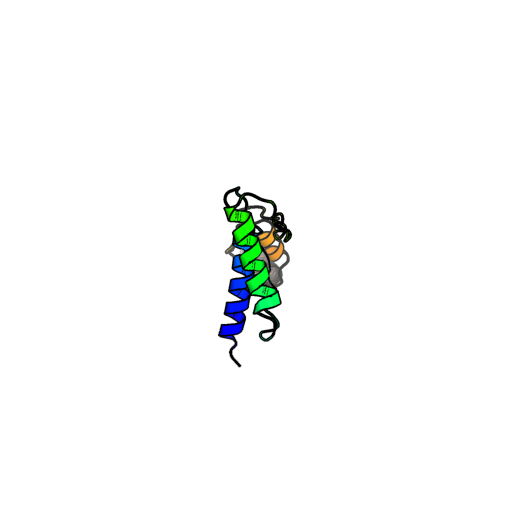1 95 ? 6.319 -0.439 -15.447 1.00 96.88 95 TRP A N 1
ATOM 774 C CA . TRP A 1 95 ? 7.005 -0.312 -16.728 1.00 96.88 95 TRP A CA 1
ATOM 775 C C . TRP A 1 95 ? 8.087 0.774 -16.695 1.00 96.88 95 TRP A C 1
ATOM 777 O O . TRP A 1 95 ? 9.238 0.526 -17.056 1.00 96.88 95 TRP A O 1
ATOM 787 N N . GLN A 1 96 ? 7.762 1.961 -16.174 1.00 96.44 96 GLN A N 1
ATOM 788 C CA . GLN A 1 96 ? 8.708 3.073 -16.045 1.00 96.44 96 GLN A CA 1
ATOM 789 C C . GLN A 1 96 ? 9.904 2.723 -15.153 1.00 96.44 96 GLN A C 1
ATOM 791 O O . GLN A 1 96 ? 11.050 3.034 -15.490 1.00 96.44 96 GLN A O 1
ATOM 796 N N . VAL A 1 97 ? 9.658 2.053 -14.024 1.00 96.44 97 VAL A N 1
ATOM 797 C CA . VAL A 1 97 ? 10.724 1.569 -13.134 1.00 96.44 97 VAL A CA 1
ATOM 798 C C . VAL A 1 97 ? 11.582 0.517 -13.838 1.00 96.44 97 VAL A C 1
ATOM 800 O O . VAL A 1 97 ? 12.807 0.542 -13.704 1.00 96.44 97 VAL A O 1
ATOM 803 N N . HIS A 1 98 ? 10.963 -0.376 -14.613 1.00 96.56 98 HIS A N 1
ATOM 804 C CA . HIS A 1 98 ? 11.658 -1.404 -15.378 1.00 96.56 98 HIS A CA 1
ATOM 805 C C . HIS A 1 98 ? 12.625 -0.794 -16.401 1.00 96.56 98 HIS A C 1
ATOM 807 O O . HIS A 1 98 ? 13.830 -1.043 -16.310 1.00 96.56 98 HIS A O 1
ATOM 813 N N . ILE A 1 99 ? 12.131 0.043 -17.323 1.00 96.94 99 ILE A N 1
ATOM 814 C CA . ILE A 1 99 ? 12.942 0.605 -18.418 1.00 96.94 99 ILE A CA 1
ATOM 815 C C . ILE A 1 99 ? 14.046 1.541 -17.902 1.00 96.94 99 ILE A C 1
ATOM 817 O O . ILE A 1 99 ? 15.157 1.566 -18.433 1.00 96.94 99 ILE A O 1
ATOM 821 N N . LYS A 1 100 ? 13.793 2.271 -16.804 1.00 96.81 100 LYS A N 1
ATOM 822 C CA . LYS A 1 100 ? 14.793 3.142 -16.160 1.00 96.81 100 LYS A CA 1
ATOM 823 C C . LYS A 1 100 ? 15.778 2.359 -15.285 1.00 96.81 100 LYS A C 1
ATOM 825 O O . LYS A 1 100 ? 16.807 2.909 -14.886 1.00 96.81 100 LYS A O 1
ATOM 830 N N . GLY A 1 101 ? 15.493 1.091 -14.996 1.00 96.75 101 GLY A N 1
ATOM 831 C CA . GLY A 1 101 ? 16.255 0.252 -14.084 1.00 96.75 101 GLY A CA 1
ATOM 832 C C . GLY A 1 101 ? 17.631 -0.157 -14.613 1.00 96.75 101 GLY A C 1
ATOM 833 O O . GLY A 1 101 ? 17.841 -0.402 -15.802 1.00 96.75 101 GLY A O 1
ATOM 834 N N . ARG A 1 102 ? 18.591 -0.322 -13.691 1.00 96.88 102 ARG A N 1
ATOM 835 C CA . ARG A 1 102 ? 19.969 -0.752 -14.013 1.00 96.88 102 ARG A CA 1
ATOM 836 C C . ARG A 1 102 ? 20.013 -2.087 -14.765 1.00 96.88 102 ARG A C 1
ATOM 838 O O . ARG A 1 102 ? 20.850 -2.258 -15.646 1.00 96.88 102 ARG A O 1
ATOM 845 N N . ARG A 1 103 ? 19.124 -3.029 -14.421 1.00 95.38 103 ARG A N 1
ATOM 846 C CA . ARG A 1 103 ? 19.051 -4.353 -15.062 1.00 95.38 103 ARG A CA 1
ATOM 847 C C . ARG A 1 103 ? 18.686 -4.241 -16.542 1.00 95.38 103 ARG A C 1
ATOM 849 O O . ARG A 1 103 ? 19.378 -4.833 -17.364 1.00 95.38 103 ARG A O 1
ATOM 856 N N . HIS A 1 104 ? 17.664 -3.451 -16.869 1.00 97.44 104 HIS A N 1
ATOM 857 C CA . HIS A 1 104 ? 17.231 -3.241 -18.249 1.00 97.44 104 HIS A CA 1
ATOM 858 C C . HIS A 1 104 ? 18.348 -2.606 -19.084 1.00 97.44 104 HIS A C 1
ATOM 860 O O . HIS A 1 104 ? 18.753 -3.175 -20.093 1.00 97.44 104 HIS A O 1
ATOM 866 N N . ARG A 1 105 ? 18.957 -1.513 -18.598 1.00 96.7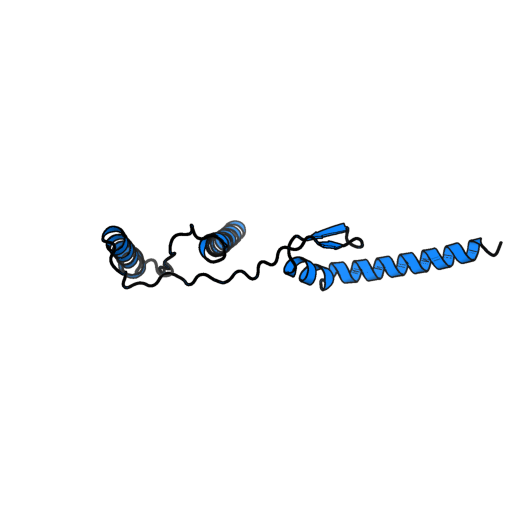5 105 ARG A N 1
ATOM 867 C CA . ARG A 1 105 ? 20.083 -0.846 -19.284 1.00 96.75 105 ARG A CA 1
ATOM 868 C C . ARG A 1 105 ? 21.248 -1.796 -19.584 1.00 96.75 105 ARG A C 1
ATOM 870 O O . ARG A 1 105 ? 21.796 -1.772 -20.682 1.00 96.75 105 ARG A O 1
ATOM 877 N N . LYS A 1 106 ? 21.610 -2.664 -18.630 1.00 96.88 106 LYS A N 1
ATOM 878 C CA . LYS A 1 106 ? 22.640 -3.695 -18.846 1.00 96.88 106 LYS A CA 1
ATOM 879 C C . LYS A 1 106 ? 22.224 -4.716 -19.910 1.00 96.88 106 LYS A C 1
ATOM 881 O O . LYS A 1 106 ? 23.063 -5.108 -20.715 1.00 96.88 106 LYS A O 1
ATOM 886 N N . SER A 1 107 ? 20.955 -5.128 -19.923 1.00 96.50 107 SER A N 1
ATOM 887 C CA . SER A 1 107 ? 20.419 -6.056 -20.927 1.00 96.50 107 SER A CA 1
ATOM 888 C C . SER A 1 107 ? 20.469 -5.452 -22.331 1.00 96.50 107 SER A C 1
ATOM 890 O O . SER A 1 107 ? 20.970 -6.096 -23.245 1.00 96.50 107 SER A O 1
ATOM 892 N N . VAL A 1 108 ? 20.057 -4.188 -22.480 1.00 96.62 108 VAL A N 1
ATOM 893 C CA . VAL A 1 108 ? 20.135 -3.436 -23.745 1.00 96.62 108 VAL A CA 1
ATOM 894 C C . VAL A 1 108 ? 21.578 -3.354 -24.246 1.00 96.62 108 VAL A C 1
ATOM 896 O O . VAL A 1 108 ? 21.859 -3.679 -25.396 1.00 96.62 108 VAL A O 1
ATOM 899 N N . ALA A 1 109 ? 22.522 -2.977 -23.378 1.00 96.00 109 ALA A N 1
ATOM 900 C CA . ALA A 1 109 ? 23.934 -2.876 -23.748 1.00 96.00 109 ALA A CA 1
ATOM 901 C C . ALA A 1 109 ? 24.558 -4.231 -24.127 1.00 96.00 109 ALA A C 1
ATOM 903 O O . ALA A 1 109 ? 25.469 -4.293 -24.952 1.00 96.00 109 ALA A O 1
ATOM 904 N N . ARG A 1 110 ? 24.107 -5.333 -23.515 1.00 95.31 110 ARG A N 1
ATOM 905 C CA . ARG A 1 110 ? 24.512 -6.685 -23.922 1.00 95.31 110 ARG A CA 1
ATOM 906 C C . ARG A 1 110 ? 23.944 -7.030 -25.300 1.00 95.31 110 ARG A C 1
ATOM 908 O O . ARG A 1 110 ? 24.728 -7.370 -26.176 1.00 95.31 110 ARG A O 1
ATOM 915 N N . HIS A 1 111 ? 22.642 -6.839 -25.494 1.00 93.94 111 HIS A N 1
ATOM 916 C CA . HIS A 1 111 ? 21.960 -7.133 -26.752 1.00 93.94 111 HIS A CA 1
ATOM 917 C C . HIS A 1 111 ? 22.574 -6.368 -27.933 1.00 93.94 111 HIS A C 1
ATOM 919 O O . HIS A 1 111 ? 22.883 -6.958 -28.960 1.00 93.94 111 HIS A O 1
ATOM 925 N N . LYS A 1 112 ? 22.874 -5.072 -27.756 1.00 94.19 112 LYS A N 1
ATOM 926 C CA . LYS A 1 112 ? 23.542 -4.258 -28.786 1.00 94.19 112 LYS A CA 1
ATOM 927 C C . LYS A 1 112 ? 24.926 -4.803 -29.162 1.00 94.19 112 LYS A C 1
ATOM 929 O O . LYS A 1 112 ? 25.295 -4.797 -30.328 1.00 94.19 112 LYS A O 1
ATOM 934 N N . ARG A 1 113 ? 25.706 -5.282 -28.185 1.00 93.38 113 ARG A N 1
ATOM 935 C CA . ARG A 1 113 ? 27.027 -5.884 -28.449 1.00 93.38 113 ARG A CA 1
ATOM 936 C C . ARG A 1 113 ? 26.919 -7.213 -29.190 1.00 93.38 113 ARG A C 1
ATOM 938 O O . ARG A 1 113 ? 27.786 -7.516 -29.998 1.00 93.38 113 ARG A O 1
ATOM 945 N N . GLU A 1 114 ? 25.897 -8.006 -28.893 1.00 92.75 114 GLU A N 1
ATOM 946 C CA . GLU A 1 114 ? 25.637 -9.278 -29.576 1.00 92.75 114 GLU A CA 1
ATOM 947 C C . GLU A 1 114 ? 25.195 -9.048 -31.027 1.00 92.75 114 GLU A C 1
ATOM 949 O O . GLU A 1 114 ? 25.713 -9.715 -31.917 1.00 92.75 114 GLU A O 1
ATOM 954 N N . GLN A 1 115 ? 24.344 -8.046 -31.274 1.00 90.56 115 GLN A N 1
ATOM 955 C CA . GLN A 1 115 ? 23.927 -7.644 -32.624 1.00 90.56 115 GLN A CA 1
ATOM 956 C C . GLN A 1 115 ? 25.111 -7.207 -33.491 1.00 90.56 115 GLN A C 1
ATOM 958 O O . GLN A 1 115 ? 25.325 -7.776 -34.554 1.00 90.56 115 GLN A O 1
ATOM 963 N N . LEU A 1 116 ? 25.953 -6.295 -32.990 1.00 91.75 116 LEU A N 1
ATOM 964 C CA . LEU A 1 116 ? 27.140 -5.836 -33.723 1.00 91.75 116 LEU A CA 1
ATOM 965 C C . LEU A 1 116 ? 28.098 -6.992 -34.060 1.00 91.75 116 LEU A C 1
ATOM 967 O O . LEU A 1 116 ? 28.661 -7.046 -35.149 1.00 91.75 116 LEU A O 1
ATOM 971 N N . LYS A 1 117 ? 28.274 -7.951 -33.141 1.00 89.81 117 LYS A N 1
ATOM 972 C CA . LYS A 1 117 ? 29.089 -9.149 -33.401 1.00 89.81 117 LYS A CA 1
ATOM 973 C C . LYS A 1 117 ? 28.476 -10.047 -34.474 1.00 89.81 117 LYS A C 1
ATOM 975 O O . LYS A 1 117 ? 29.220 -10.611 -35.272 1.00 89.81 117 LYS A O 1
ATOM 980 N N . ALA A 1 118 ? 27.155 -10.205 -34.477 1.00 86.69 118 ALA A N 1
ATOM 981 C CA . ALA A 1 118 ? 26.456 -11.000 -35.480 1.00 86.69 118 ALA A CA 1
ATOM 982 C C . ALA A 1 118 ? 26.580 -10.368 -36.877 1.00 86.69 118 ALA A C 1
ATOM 984 O O . ALA A 1 118 ? 26.943 -11.068 -37.817 1.00 86.69 118 ALA A O 1
ATOM 985 N N . GLU A 1 119 ? 26.394 -9.050 -36.989 1.00 84.12 119 GLU A N 1
ATOM 986 C CA . GLU A 1 119 ? 26.513 -8.286 -38.243 1.00 84.12 119 GLU A CA 1
ATOM 987 C C . GLU A 1 119 ? 27.932 -8.352 -38.845 1.00 84.12 119 GLU A C 1
ATOM 989 O O . GLU A 1 119 ? 28.100 -8.556 -40.051 1.00 84.12 119 GLU A O 1
ATOM 994 N N . MET A 1 120 ? 28.973 -8.259 -38.006 1.00 78.06 120 MET A N 1
ATOM 995 C CA . MET A 1 120 ? 30.371 -8.399 -38.447 1.00 78.06 120 MET A CA 1
ATOM 996 C C . MET A 1 120 ? 30.701 -9.822 -38.928 1.00 78.06 120 MET A C 1
ATOM 998 O O . MET A 1 120 ? 31.493 -10.009 -39.855 1.00 78.06 120 MET A O 1
ATOM 1002 N N . ASN A 1 121 ? 30.101 -10.836 -38.300 1.00 74.88 121 ASN A N 1
ATOM 1003 C CA . ASN A 1 121 ? 30.315 -12.238 -38.653 1.00 74.88 121 ASN A CA 1
ATOM 1004 C C . ASN A 1 121 ? 29.551 -12.641 -39.928 1.00 74.88 121 ASN A C 1
ATOM 1006 O O . ASN A 1 121 ? 30.019 -13.496 -40.676 1.00 74.88 121 ASN A O 1
ATOM 1010 N N . ASP A 1 122 ? 28.402 -12.016 -40.191 1.00 69.81 122 ASP A N 1
ATOM 1011 C CA . ASP A 1 122 ? 27.605 -12.234 -41.402 1.00 69.81 122 ASP A CA 1
ATOM 1012 C C . ASP A 1 122 ? 28.238 -11.573 -42.641 1.00 69.81 122 ASP A C 1
ATOM 1014 O O . ASP A 1 122 ? 28.406 -12.219 -43.674 1.00 69.81 122 ASP A O 1
ATOM 1018 N N . SER A 1 123 ? 28.748 -10.343 -42.499 1.00 66.31 123 SER A N 1
ATOM 1019 C CA . SER A 1 123 ? 29.477 -9.629 -43.570 1.00 66.31 123 SER A CA 1
ATOM 1020 C C . SER A 1 123 ? 30.769 -10.339 -44.003 1.00 66.31 123 SER A C 1
ATOM 1022 O O . SER A 1 123 ? 31.212 -10.223 -45.142 1.00 66.31 123 SER A O 1
ATOM 1024 N N . SER A 1 124 ? 31.376 -11.113 -43.099 1.00 62.00 124 SER A N 1
ATOM 1025 C CA . SER A 1 124 ? 32.577 -11.911 -43.386 1.00 62.00 124 SER A CA 1
ATOM 1026 C C . SER A 1 124 ? 32.266 -13.220 -44.131 1.00 62.00 124 SER A C 1
ATOM 1028 O O . SER A 1 124 ? 33.179 -13.859 -44.654 1.00 62.00 124 SER A O 1
ATOM 1030 N N . LYS A 1 125 ? 30.992 -13.636 -44.181 1.00 58.94 125 LYS A N 1
ATOM 1031 C CA . LYS A 1 125 ? 30.518 -14.815 -44.925 1.00 58.94 125 LYS A CA 1
ATOM 1032 C C . LYS A 1 125 ? 30.029 -14.475 -46.332 1.00 58.94 125 LYS A C 1
ATOM 1034 O O . LYS A 1 125 ? 30.105 -15.336 -47.194 1.00 58.94 125 LYS A O 1
ATOM 1039 N N . THR A 1 126 ? 29.553 -13.253 -46.565 1.00 58.06 126 THR A N 1
ATOM 1040 C CA . THR A 1 126 ? 29.051 -12.789 -47.873 1.00 58.06 126 THR A CA 1
ATOM 1041 C C . THR A 1 126 ? 30.158 -12.386 -48.853 1.00 58.06 126 THR A C 1
ATOM 1043 O O . THR A 1 126 ? 29.886 -12.234 -50.038 1.00 58.06 126 THR A O 1
ATOM 1046 N N . LEU A 1 127 ? 31.400 -12.217 -48.380 1.00 53.88 127 LEU A N 1
ATOM 1047 C CA . LEU A 1 127 ? 32.568 -11.852 -49.197 1.00 53.88 127 LEU A CA 1
ATOM 1048 C C . LEU A 1 127 ? 33.420 -13.057 -49.657 1.00 53.88 127 LEU A C 1
ATOM 1050 O O . LEU A 1 127 ? 34.547 -12.864 -50.115 1.00 53.88 127 LEU A O 1
ATOM 1054 N N . LYS A 1 128 ? 32.915 -14.285 -49.499 1.00 45.25 128 LYS A N 1
ATOM 1055 C CA . LYS A 1 128 ? 33.541 -15.523 -49.986 1.00 45.25 128 LYS A CA 1
ATOM 1056 C C . LYS A 1 128 ? 32.705 -16.169 -51.074 1.00 45.25 128 LYS A C 1
ATOM 1058 O O . LYS A 1 128 ? 31.467 -16.185 -50.909 1.00 45.25 128 LYS A O 1
#

Secondary structure (DSSP, 8-state):
--HHHHHHHHHHHHHHIIIIIS--SS----------S-STTHIIIIIHHHHHHHHHHHHTPPPSSPPPPPPP----EEEEEETTTTEEEEEHHHHHHHHHSHHHHHHHHHHHHHHHHHHHHHHTTTT-

Foldseek 3Di:
DCPVVVVVVVVVVVCCCCVAQEDPDDPHDFAFDFDPPDVVCCCPGPVVLVVQVVVCVVVVHDGPGDGDHRDYHPFAFDWDADPLVRDTDGGPVVVVCQCPDPVNVVSVVVVVVVVVVVVVVVVVVVVD

InterPro domains:
  IPR027417 P-loop containing nucleoside triphosphate hydrolase [G3DSA:3.40.50.300] (1-82)
  IPR036236 Zinc finger C2H2 superfami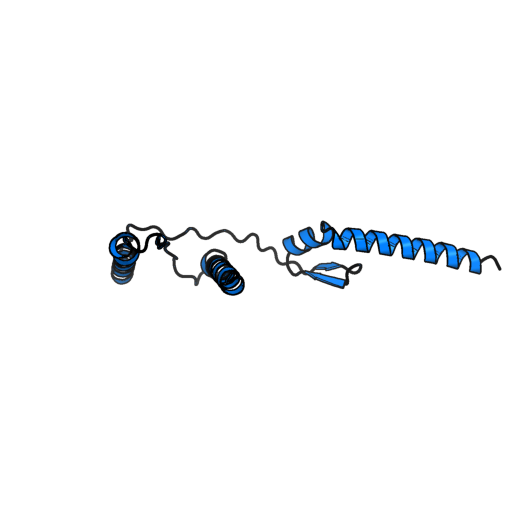ly [SSF57667] (65-113)

Sequence (128 aa):
MKIATRQYARKQKRWIVSRFLKRRGGNVPPVYAVDGSDKSRWKEEVFVPACEILKHYIEGTESPYQPLPTEESNYEPAYNKCDICNVVTLTVREWQVHIKGRRHRKSVARHKREQLKAEMNDSSKTLK

Organism: NCBI:txid53620

Radius of gyration: 26.52 Å; chains: 1; bounding box: 60×29×80 Å